Protein AF-A0A076LF10-F1 (afdb_monomer_lite)

Secondary structure (DSSP, 8-state):
-HHHHHHHHH-TTT-HHHHHHHHHHHHHHHHHHHHGGGS-----SS-TTS---EEEEEE-TTS-EEEEEES----

Sequence (75 aa):
LNERAKTLAGGTTNSPAYQATLLALRSVLGLWNSMGYAVICGGYTKSPSENNQKNFHYTDENGNGTTINCGGSTN

Radius of gyration: 20.07 Å; chains: 1; bounding box: 45×30×52 Å

pLDDT: mean 76.53, std 14.46, range [42.53, 92.81]

Organism: Helicobacter pylori (NCBI:txid210)

InterPro domains:
  IPR040838 SabA, N-terminal extracellular adhesion domain [PF18304] (1-74)

Foldseek 3Di:
DVVLVCCQPPNCPRHPNNVVVVVVVVVVVVVCVVCVLVDAAQCDDDDLPDQSWDWDWDADPVRDIDIRTHSDDPD

Structure (mmCIF, N/CA/C/O backbone):
data_AF-A0A076LF10-F1
#
_entry.id   AF-A0A076LF10-F1
#
loop_
_atom_site.group_PDB
_atom_site.id
_atom_site.type_symbol
_atom_site.label_atom_id
_atom_site.label_alt_id
_atom_site.label_comp_id
_atom_site.label_asym_id
_atom_site.label_entity_id
_atom_site.label_seq_id
_atom_site.pdbx_PDB_ins_code
_atom_site.Cartn_x
_atom_site.Cartn_y
_atom_site.Cartn_z
_atom_site.occupancy
_atom_site.B_iso_or_equiv
_atom_site.auth_seq_id
_atom_site.auth_comp_id
_atom_site.auth_asym_id
_atom_site.auth_atom_id
_atom_site.pdbx_PDB_model_num
ATOM 1 N N . LEU A 1 1 ? -24.653 12.797 30.301 1.00 51.78 1 LEU A N 1
ATOM 2 C CA . LEU A 1 1 ? -23.570 13.439 29.512 1.00 51.78 1 LEU A CA 1
ATOM 3 C C . LEU A 1 1 ? -22.259 12.642 29.597 1.00 51.78 1 LEU A C 1
ATOM 5 O O . LEU A 1 1 ? -21.782 12.232 28.549 1.00 51.78 1 LEU A O 1
ATOM 9 N N . ASN A 1 2 ? -21.747 12.314 30.795 1.00 52.75 2 ASN A N 1
ATOM 10 C CA . ASN A 1 2 ? -20.501 11.533 30.974 1.00 52.75 2 ASN A CA 1
ATOM 11 C C . ASN A 1 2 ? -20.505 10.111 30.371 1.00 52.75 2 ASN A C 1
ATOM 13 O O . ASN A 1 2 ? -19.514 9.702 29.777 1.00 52.75 2 ASN A O 1
ATOM 17 N N . GLU A 1 3 ? -21.618 9.378 30.456 1.00 54.66 3 GLU A N 1
ATOM 18 C CA . GLU A 1 3 ? -21.758 8.036 29.856 1.00 54.66 3 GLU A CA 1
ATOM 19 C C . GLU A 1 3 ? -21.577 8.058 28.329 1.00 54.66 3 GLU A C 1
ATOM 21 O O . GLU A 1 3 ? -20.803 7.277 27.787 1.00 54.66 3 GLU A O 1
ATOM 26 N N . ARG A 1 4 ? -22.198 9.027 27.635 1.00 52.78 4 ARG A N 1
ATOM 27 C CA . ARG A 1 4 ? -22.065 9.177 26.175 1.00 52.78 4 ARG A CA 1
ATOM 28 C C . ARG A 1 4 ? -20.640 9.530 25.757 1.00 52.78 4 ARG A C 1
ATOM 30 O O . ARG A 1 4 ? -20.189 9.022 24.743 1.00 52.78 4 ARG A O 1
ATOM 37 N N . ALA A 1 5 ? -19.927 10.347 26.534 1.00 52.53 5 ALA A N 1
ATOM 38 C CA . ALA A 1 5 ? -18.523 10.670 26.271 1.00 52.53 5 ALA A CA 1
ATOM 39 C C . ALA A 1 5 ? -17.603 9.453 26.481 1.00 52.53 5 ALA A C 1
ATOM 41 O O . ALA A 1 5 ? -16.684 9.236 25.695 1.00 52.53 5 ALA A O 1
ATOM 42 N N . LYS A 1 6 ? -17.895 8.610 27.481 1.00 53.19 6 LYS A N 1
ATOM 43 C CA . LYS A 1 6 ? -17.171 7.358 27.742 1.00 53.19 6 LYS A CA 1
ATOM 44 C C . LYS A 1 6 ? -17.426 6.308 26.657 1.00 53.19 6 LYS A C 1
ATOM 46 O O . LYS A 1 6 ? -16.486 5.649 26.223 1.00 53.19 6 LYS A O 1
ATOM 51 N N . THR A 1 7 ? -18.661 6.197 26.158 1.00 52.06 7 THR A N 1
ATOM 52 C CA . THR A 1 7 ? -18.966 5.365 24.985 1.00 52.06 7 THR A CA 1
ATOM 53 C C . THR A 1 7 ? -18.288 5.918 23.735 1.00 52.06 7 THR A C 1
ATOM 55 O O . THR A 1 7 ? -17.733 5.133 22.982 1.00 52.06 7 THR A O 1
ATOM 58 N N . LEU A 1 8 ? -18.262 7.243 23.541 1.00 46.56 8 LEU A N 1
ATOM 59 C CA . LEU A 1 8 ? -17.662 7.881 22.365 1.00 46.56 8 LEU A CA 1
ATOM 60 C C . LEU A 1 8 ? -16.131 7.724 22.316 1.00 46.56 8 LEU A C 1
ATOM 62 O O . LEU A 1 8 ? -15.592 7.461 21.243 1.00 46.56 8 LEU A O 1
ATOM 66 N N . ALA A 1 9 ? -15.457 7.852 23.465 1.00 51.38 9 ALA A N 1
ATOM 67 C CA . ALA A 1 9 ? -13.998 7.794 23.587 1.00 51.38 9 ALA A CA 1
ATOM 68 C C . ALA A 1 9 ? -13.435 6.382 23.848 1.00 51.38 9 ALA A C 1
ATOM 70 O O . ALA A 1 9 ? -12.280 6.131 23.523 1.00 51.38 9 ALA A O 1
ATOM 71 N N . GLY A 1 10 ? -14.218 5.467 24.434 1.00 47.88 10 GLY A N 1
ATOM 72 C CA . GLY A 1 10 ? -13.741 4.139 24.852 1.00 47.88 10 GLY A CA 1
ATOM 73 C C . GLY A 1 10 ? -14.522 2.943 24.298 1.00 47.88 10 GLY A C 1
ATOM 74 O O . GLY A 1 10 ? -14.104 1.806 24.499 1.00 47.88 10 GLY A O 1
ATOM 75 N N . GLY A 1 11 ? -15.655 3.156 23.620 1.00 52.59 11 GLY A N 1
ATOM 76 C CA . GLY A 1 11 ? -16.490 2.079 23.086 1.00 52.59 11 GLY A CA 1
ATOM 77 C C . GLY A 1 11 ? -16.163 1.750 21.631 1.00 52.59 11 GLY A C 1
ATOM 78 O O . GLY A 1 11 ? -16.558 2.484 20.733 1.00 52.59 11 GLY A O 1
ATOM 79 N N . THR A 1 12 ? -15.515 0.615 21.377 1.00 55.03 12 THR A N 1
ATOM 80 C CA . THR A 1 12 ? -15.209 0.129 20.016 1.00 55.03 12 THR A CA 1
ATOM 81 C C . THR A 1 12 ? -16.467 -0.262 19.219 1.00 55.03 12 THR A C 1
ATOM 83 O O . THR A 1 12 ? -16.537 -0.060 18.009 1.00 55.03 12 THR A O 1
ATOM 86 N N . THR A 1 13 ? -17.514 -0.762 19.882 1.00 56.50 13 THR A N 1
ATOM 87 C CA . THR A 1 13 ? -18.721 -1.274 19.199 1.00 56.50 13 THR A CA 1
ATOM 88 C C . THR A 1 13 ? -19.843 -0.237 19.055 1.00 56.50 13 THR A C 1
ATOM 90 O O . THR A 1 13 ? -20.524 -0.216 18.038 1.00 56.50 13 THR A O 1
ATOM 93 N N . ASN A 1 14 ? -20.016 0.662 20.033 1.00 58.62 14 ASN A N 1
ATOM 94 C CA . ASN A 1 14 ? -21.186 1.558 20.119 1.00 58.62 14 ASN A CA 1
ATOM 95 C C . ASN A 1 14 ? -20.859 3.047 19.893 1.00 58.62 14 ASN A C 1
ATOM 97 O O . ASN A 1 14 ? -21.736 3.898 20.044 1.00 58.62 14 ASN A O 1
ATOM 101 N N . SER A 1 15 ? -19.605 3.387 19.573 1.00 58.78 15 SER A N 1
ATOM 102 C CA . SER A 1 15 ? -19.210 4.765 19.266 1.00 58.78 15 SER A CA 1
ATOM 103 C C . SER A 1 15 ? -19.343 5.051 17.769 1.00 58.78 15 SER A C 1
ATOM 105 O O . SER A 1 15 ? -18.571 4.496 16.982 1.00 58.78 15 SER A O 1
ATOM 107 N N . PRO A 1 16 ? -20.241 5.960 17.346 1.00 65.25 16 PRO A N 1
ATOM 108 C CA . PRO A 1 16 ? -20.298 6.395 15.951 1.00 65.25 16 PRO A CA 1
ATOM 109 C C . PRO A 1 16 ? -18.993 7.074 15.499 1.00 65.25 16 PRO A C 1
ATOM 111 O O . PRO A 1 16 ? -18.637 6.977 14.330 1.00 65.25 16 PRO A O 1
ATOM 114 N N . ALA A 1 17 ? -18.232 7.689 16.415 1.00 70.75 17 ALA A N 1
ATOM 115 C CA . ALA A 1 17 ? -16.924 8.271 16.105 1.00 70.75 17 ALA A CA 1
ATOM 116 C C . ALA A 1 17 ? -15.854 7.195 15.841 1.00 70.75 17 ALA A C 1
ATOM 118 O O . ALA A 1 17 ? -15.063 7.324 14.903 1.00 70.75 17 ALA A O 1
ATOM 119 N N . TYR A 1 18 ? -15.8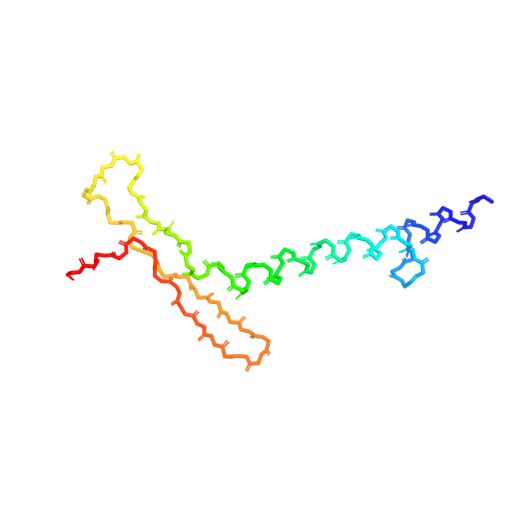58 6.105 16.618 1.00 70.12 18 TYR A N 1
ATOM 120 C CA . TYR A 1 18 ? -14.965 4.968 16.378 1.00 70.12 18 TYR A CA 1
ATOM 121 C C . TYR A 1 18 ? -15.311 4.263 15.065 1.00 70.12 18 TYR A C 1
ATOM 123 O O . TYR A 1 18 ? -14.421 3.992 14.267 1.00 70.12 18 TYR A O 1
ATOM 131 N N . GLN A 1 19 ? -16.600 4.025 14.804 1.00 77.62 19 GLN A N 1
ATOM 132 C CA . GLN A 1 19 ? -17.052 3.393 13.562 1.00 77.62 19 GLN A CA 1
ATOM 133 C C . GLN A 1 19 ? -16.726 4.250 12.333 1.00 77.62 19 GLN A C 1
ATOM 135 O O . GLN A 1 19 ? -16.243 3.713 11.341 1.00 77.62 19 GLN A O 1
ATOM 140 N N . ALA A 1 20 ? -16.893 5.575 12.405 1.00 81.12 20 ALA A N 1
ATOM 141 C CA . ALA A 1 20 ? -16.494 6.479 11.325 1.00 81.12 20 ALA A CA 1
ATOM 142 C C . ALA A 1 20 ? -14.978 6.441 11.066 1.00 81.12 20 ALA A C 1
ATOM 144 O O . ALA A 1 20 ? -14.546 6.369 9.917 1.00 81.12 20 ALA A O 1
ATOM 145 N N . THR A 1 21 ? -14.167 6.429 12.127 1.00 82.44 21 THR A N 1
ATOM 146 C CA . THR A 1 21 ? -12.701 6.359 12.009 1.00 82.44 21 THR A CA 1
ATOM 147 C C . THR A 1 21 ? -12.253 5.008 11.452 1.00 82.44 21 THR A C 1
ATOM 149 O O . THR A 1 21 ? -11.433 4.948 10.539 1.00 82.44 21 THR A O 1
ATOM 152 N N . LEU A 1 22 ? -12.829 3.910 11.949 1.00 82.06 22 LEU A N 1
ATOM 153 C CA . LEU A 1 22 ? -12.557 2.564 11.455 1.00 82.06 22 LEU A CA 1
ATOM 154 C C . LEU A 1 22 ? -12.975 2.414 9.990 1.00 82.06 22 LEU A C 1
ATOM 156 O O . LEU A 1 22 ? -12.240 1.815 9.207 1.00 82.06 22 LEU A O 1
ATOM 160 N N . LEU A 1 23 ? -14.123 2.974 9.605 1.00 85.88 23 LEU A N 1
ATOM 161 C CA . LEU A 1 23 ? -14.580 2.982 8.220 1.00 85.88 23 LEU A CA 1
ATOM 162 C C . LEU A 1 23 ? -13.614 3.758 7.324 1.00 85.88 23 LEU A C 1
ATOM 164 O O . LEU A 1 23 ? -13.261 3.259 6.258 1.00 85.88 23 LEU A O 1
ATOM 168 N N . ALA A 1 24 ? -13.142 4.929 7.755 1.00 86.69 24 ALA A N 1
ATOM 169 C CA . ALA A 1 24 ? -12.145 5.696 7.013 1.00 86.69 24 ALA A CA 1
ATOM 170 C C . ALA A 1 24 ? -10.845 4.892 6.817 1.00 86.69 24 ALA A C 1
ATOM 172 O O . ALA A 1 24 ? -10.357 4.778 5.694 1.00 86.69 24 ALA A O 1
ATOM 173 N N . LEU A 1 25 ? -10.335 4.252 7.875 1.00 87.69 25 LEU A N 1
ATOM 174 C CA . LEU A 1 25 ? -9.134 3.410 7.805 1.00 87.69 25 LEU A CA 1
ATOM 175 C C . LEU A 1 25 ? -9.320 2.210 6.862 1.00 87.69 25 LEU A C 1
ATOM 177 O O . LEU A 1 25 ? -8.471 1.952 6.009 1.00 87.69 25 LEU A O 1
ATOM 181 N N . ARG A 1 26 ? -10.455 1.505 6.966 1.00 87.44 26 ARG A N 1
ATOM 182 C CA . ARG A 1 26 ? -10.798 0.385 6.072 1.00 87.44 26 ARG A CA 1
ATOM 183 C C . ARG A 1 26 ? -10.961 0.834 4.623 1.00 87.44 26 ARG A C 1
ATOM 185 O O . ARG A 1 26 ? -10.568 0.105 3.720 1.00 87.44 26 ARG A O 1
ATOM 192 N N . SER A 1 27 ? -11.496 2.031 4.399 1.00 90.12 27 SER A N 1
ATOM 193 C CA . SER A 1 27 ? -11.672 2.591 3.056 1.00 90.12 27 SER A CA 1
ATOM 194 C C . SER A 1 27 ? -10.329 2.887 2.391 1.00 90.12 27 SER A C 1
ATOM 196 O O . SER A 1 27 ? -10.149 2.556 1.224 1.00 90.12 27 SER A O 1
ATOM 198 N N . VAL A 1 28 ? -9.358 3.438 3.129 1.00 90.38 28 VAL A N 1
ATOM 199 C CA . VAL A 1 28 ? -7.996 3.678 2.614 1.00 90.38 28 VAL A CA 1
ATOM 200 C C . VAL A 1 28 ? -7.272 2.363 2.311 1.00 90.38 28 VAL A C 1
ATOM 202 O O . VAL A 1 28 ? -6.642 2.248 1.262 1.00 90.38 28 VAL A O 1
ATOM 205 N N . LEU A 1 29 ? -7.406 1.348 3.173 1.00 88.94 29 LEU A N 1
ATOM 206 C CA . LEU A 1 29 ? -6.876 0.004 2.903 1.00 88.94 29 LEU A CA 1
ATOM 207 C C . LEU A 1 29 ? -7.498 -0.609 1.641 1.00 88.94 29 LEU A C 1
ATOM 209 O O . LEU A 1 29 ? -6.781 -1.112 0.780 1.00 88.94 29 LEU A O 1
ATOM 213 N N . GLY A 1 30 ? -8.823 -0.521 1.498 1.00 89.31 30 GLY A N 1
ATOM 214 C CA . GLY A 1 30 ? -9.534 -0.991 0.307 1.00 89.31 30 GLY A CA 1
ATOM 215 C C . GLY A 1 30 ? -9.115 -0.251 -0.965 1.00 89.31 30 GLY A C 1
ATOM 216 O O . GLY A 1 30 ? -8.945 -0.880 -2.010 1.00 89.31 30 GLY A O 1
ATOM 217 N N . LEU A 1 31 ? -8.886 1.062 -0.872 1.00 92.81 31 LEU A N 1
ATOM 218 C CA . LEU A 1 31 ? -8.389 1.878 -1.977 1.00 92.81 31 LEU A CA 1
ATOM 219 C C . LEU A 1 31 ? -6.996 1.417 -2.421 1.00 92.81 31 LEU A C 1
ATOM 221 O O . LEU A 1 31 ? -6.787 1.152 -3.603 1.00 92.81 31 LEU A O 1
ATOM 225 N N . TRP A 1 32 ? -6.062 1.260 -1.481 1.00 90.94 32 TRP A N 1
ATOM 226 C CA . TRP A 1 32 ? -4.712 0.789 -1.791 1.00 90.94 32 TRP A CA 1
ATOM 227 C C . TRP A 1 32 ? -4.716 -0.623 -2.385 1.00 90.94 32 TRP A C 1
ATOM 229 O O . TRP A 1 32 ? -4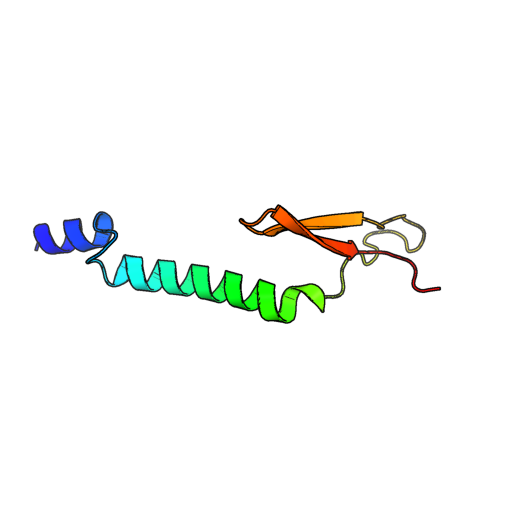.057 -0.868 -3.390 1.00 90.94 32 TRP A O 1
ATOM 239 N N . ASN A 1 33 ? -5.526 -1.532 -1.842 1.00 87.62 33 ASN A N 1
ATOM 240 C CA . ASN A 1 33 ? -5.655 -2.883 -2.389 1.00 87.62 33 ASN A CA 1
ATOM 241 C C . ASN A 1 33 ? -6.286 -2.895 -3.794 1.00 87.62 33 ASN A C 1
ATOM 243 O O . ASN A 1 33 ? -5.959 -3.763 -4.598 1.00 87.62 33 ASN A O 1
ATOM 247 N N . SER A 1 34 ? -7.164 -1.935 -4.108 1.00 90.00 34 SER A N 1
ATOM 248 C CA . SER A 1 34 ? -7.852 -1.873 -5.406 1.00 90.00 34 SER A CA 1
ATOM 249 C C . SER A 1 34 ? -7.020 -1.235 -6.516 1.00 90.00 34 SER A C 1
ATOM 251 O O . SER A 1 34 ? -7.147 -1.643 -7.666 1.00 90.00 34 SER A O 1
ATOM 253 N N . MET A 1 35 ? -6.212 -0.212 -6.211 1.00 91.50 35 MET A N 1
ATOM 254 C CA . MET A 1 35 ? -5.491 0.562 -7.239 1.00 91.50 35 MET A CA 1
ATOM 255 C C . MET A 1 35 ? -4.026 0.877 -6.915 1.00 91.50 35 MET A C 1
ATOM 257 O O . MET A 1 35 ? -3.321 1.413 -7.766 1.00 91.50 35 MET A O 1
ATOM 261 N N . GLY A 1 36 ? -3.531 0.528 -5.726 1.00 87.00 36 GLY A N 1
ATOM 262 C CA . GLY A 1 36 ? -2.155 0.811 -5.303 1.00 87.00 36 GLY A CA 1
ATOM 263 C C . GLY A 1 36 ? -1.092 0.139 -6.175 1.00 87.00 36 GLY A C 1
ATOM 264 O O . GLY A 1 36 ? -0.013 0.694 -6.353 1.00 87.00 36 GLY A O 1
ATOM 265 N N . TYR A 1 37 ? -1.412 -1.001 -6.797 1.00 85.00 37 TYR A N 1
ATOM 266 C CA . TYR A 1 37 ? -0.503 -1.701 -7.714 1.00 85.00 37 TYR A CA 1
ATOM 267 C C . TYR A 1 37 ? -0.217 -0.932 -9.014 1.00 85.00 37 TYR A C 1
ATOM 269 O O . TYR A 1 37 ? 0.793 -1.191 -9.660 1.00 85.00 37 TYR A O 1
ATOM 277 N N . ALA A 1 38 ? -1.099 -0.010 -9.412 1.00 87.62 38 ALA A N 1
ATOM 278 C CA . ALA A 1 38 ? -0.960 0.770 -10.642 1.00 87.62 38 ALA A CA 1
ATOM 279 C C . ALA A 1 38 ? -0.164 2.072 -10.436 1.00 87.62 38 ALA A C 1
ATOM 281 O O . ALA A 1 38 ? 0.071 2.819 -11.387 1.00 87.62 38 ALA A O 1
ATOM 282 N N . VAL A 1 39 ? 0.234 2.374 -9.198 1.00 89.19 39 VAL A N 1
ATOM 283 C CA . VAL A 1 39 ? 0.998 3.580 -8.877 1.00 89.19 39 VAL A CA 1
ATOM 284 C C . VAL A 1 39 ? 2.436 3.416 -9.362 1.00 89.19 39 VAL A C 1
ATOM 286 O O . VAL A 1 39 ? 3.132 2.475 -8.989 1.00 89.19 39 VAL A O 1
ATOM 289 N N . ILE A 1 40 ? 2.906 4.371 -10.165 1.00 86.38 40 ILE A N 1
ATOM 290 C CA . ILE A 1 40 ? 4.301 4.412 -10.613 1.00 86.38 40 ILE A CA 1
ATOM 291 C C . ILE A 1 40 ? 5.191 4.750 -9.413 1.00 86.38 40 ILE A C 1
ATOM 293 O O . ILE A 1 40 ? 5.017 5.782 -8.764 1.00 86.38 40 ILE A O 1
ATOM 297 N N . CYS A 1 41 ? 6.166 3.889 -9.130 1.00 85.88 41 CYS A N 1
ATOM 298 C CA . CYS A 1 41 ? 7.071 4.022 -7.995 1.00 85.88 41 CYS A CA 1
ATOM 299 C C . CYS A 1 41 ? 8.526 3.735 -8.397 1.00 85.88 41 CYS A C 1
ATOM 301 O O . CYS A 1 41 ? 8.795 2.955 -9.309 1.00 85.88 41 CYS A O 1
ATOM 303 N N . GLY A 1 42 ? 9.479 4.360 -7.695 1.00 83.44 42 GLY A N 1
ATOM 304 C CA . GLY A 1 42 ? 10.921 4.205 -7.947 1.00 83.44 42 GLY A CA 1
ATOM 305 C C . GLY A 1 42 ? 11.497 5.122 -9.032 1.00 83.44 42 GLY A C 1
ATOM 306 O O . GLY A 1 42 ? 12.509 4.789 -9.642 1.00 83.44 42 GLY A O 1
ATOM 307 N N . GLY A 1 43 ? 10.872 6.282 -9.262 1.00 82.44 43 GLY A N 1
ATOM 308 C CA . GLY A 1 43 ? 11.489 7.366 -10.030 1.00 82.44 43 GLY A CA 1
ATOM 309 C C . GLY A 1 43 ? 12.768 7.883 -9.358 1.00 82.44 43 GLY A C 1
ATOM 310 O O . GLY A 1 43 ? 12.916 7.809 -8.137 1.00 82.44 43 GLY A O 1
ATOM 311 N N . TYR A 1 44 ? 13.698 8.408 -10.155 1.00 81.31 44 TYR A N 1
ATOM 312 C CA . TYR A 1 44 ? 14.962 8.936 -9.646 1.00 81.31 44 TYR A CA 1
ATOM 313 C C . TYR A 1 44 ? 14.749 10.215 -8.827 1.00 81.31 44 TYR A C 1
ATOM 315 O O . TYR A 1 44 ? 13.947 11.073 -9.187 1.00 81.31 44 TYR A O 1
ATOM 323 N N . THR A 1 45 ? 15.491 10.361 -7.726 1.00 82.19 45 THR A N 1
ATOM 324 C CA . THR A 1 45 ? 15.422 11.566 -6.876 1.00 82.19 45 THR A CA 1
ATOM 325 C C . THR A 1 45 ? 16.599 12.513 -7.093 1.00 82.19 45 THR A C 1
ATOM 327 O O . THR A 1 45 ? 16.441 13.721 -6.935 1.00 82.19 45 THR A O 1
ATOM 330 N N . LYS A 1 46 ? 17.771 11.986 -7.475 1.00 80.56 46 LYS A N 1
ATOM 331 C CA . LYS A 1 46 ? 18.994 12.772 -7.710 1.00 80.56 46 LYS A CA 1
ATOM 332 C C . LYS A 1 46 ? 19.542 12.580 -9.117 1.00 80.56 46 LYS A C 1
ATOM 334 O O . LYS A 1 46 ? 19.694 13.556 -9.843 1.00 80.56 46 LYS A O 1
ATOM 339 N N . SER A 1 47 ? 19.793 11.330 -9.508 1.00 76.62 47 SER A N 1
ATOM 340 C CA . SER A 1 47 ? 20.387 11.006 -10.806 1.00 76.62 47 SER A CA 1
ATOM 341 C C . SER A 1 47 ? 19.660 9.839 -11.475 1.00 76.62 47 SER A C 1
ATOM 343 O O . SER A 1 47 ? 19.363 8.851 -10.805 1.00 76.62 47 SER A O 1
ATOM 345 N N . PRO A 1 48 ? 19.437 9.886 -12.799 1.00 72.56 48 PRO A N 1
ATOM 346 C CA . PRO A 1 48 ? 18.752 8.818 -13.532 1.00 72.56 48 PRO A CA 1
ATOM 347 C C . PRO A 1 48 ? 19.534 7.493 -13.572 1.00 72.56 48 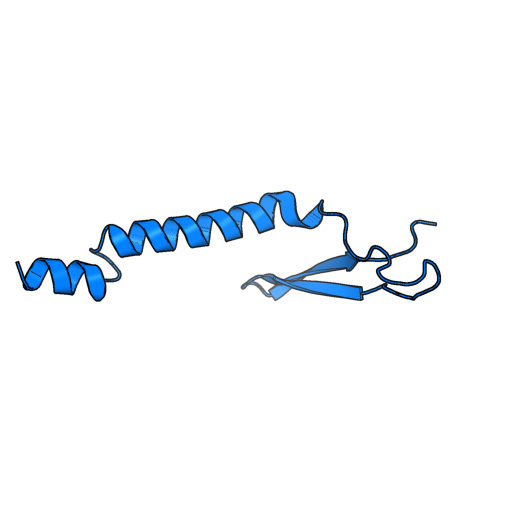PRO A C 1
ATOM 349 O O . PRO A 1 48 ? 18.958 6.458 -13.874 1.00 72.56 48 PRO A O 1
ATOM 352 N N . SER A 1 49 ? 20.831 7.510 -13.243 1.00 67.75 49 SER A N 1
ATOM 353 C CA . SER A 1 49 ? 21.677 6.312 -13.139 1.00 67.75 49 SER A CA 1
ATOM 354 C C . SER A 1 49 ? 21.666 5.670 -11.742 1.00 67.75 49 SER A C 1
ATOM 356 O O . SER A 1 49 ? 22.380 4.692 -11.513 1.00 67.75 49 SER A O 1
ATOM 358 N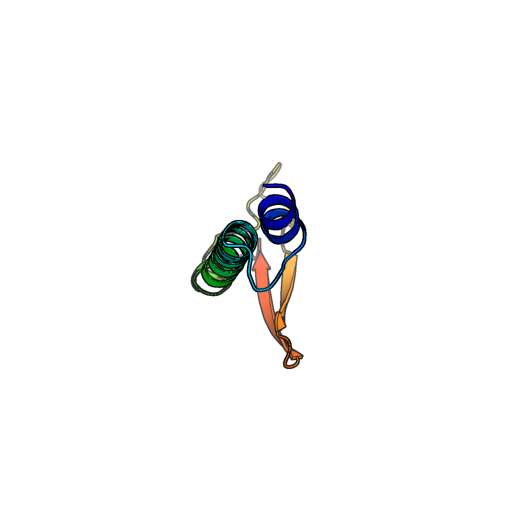 N . GLU A 1 50 ? 20.926 6.233 -10.785 1.00 76.12 50 GLU A N 1
ATOM 359 C CA . GLU A 1 50 ? 20.812 5.673 -9.439 1.00 76.12 50 GLU A CA 1
ATOM 360 C C . GLU A 1 50 ? 19.902 4.440 -9.476 1.00 76.12 50 GLU A C 1
ATOM 362 O O . GLU A 1 50 ? 18.772 4.501 -9.966 1.00 76.12 50 GLU A O 1
ATOM 367 N N . ASN A 1 51 ? 20.402 3.304 -8.982 1.00 77.50 51 ASN A N 1
ATOM 368 C CA . ASN A 1 51 ? 19.623 2.073 -8.928 1.00 77.50 51 ASN A CA 1
ATOM 369 C C . ASN A 1 51 ? 18.562 2.181 -7.824 1.00 77.50 51 ASN A C 1
ATOM 371 O O . ASN A 1 51 ? 18.818 1.873 -6.661 1.00 77.50 51 ASN A O 1
ATOM 375 N N . ASN A 1 52 ? 17.368 2.622 -8.214 1.00 80.44 52 ASN A N 1
ATOM 376 C CA . ASN A 1 52 ? 16.207 2.748 -7.335 1.00 80.44 52 ASN A CA 1
ATOM 377 C C . ASN A 1 52 ? 15.321 1.491 -7.353 1.00 80.44 52 ASN A C 1
ATOM 379 O O . ASN A 1 52 ? 14.197 1.533 -6.846 1.00 80.44 52 ASN A O 1
ATOM 383 N N . GLN A 1 53 ? 15.807 0.384 -7.933 1.00 85.94 53 GLN A N 1
ATOM 384 C CA . GLN A 1 53 ? 15.052 -0.856 -8.021 1.00 85.94 53 GLN A CA 1
ATOM 385 C C . GLN A 1 53 ? 14.848 -1.449 -6.626 1.00 85.94 53 GLN A C 1
ATOM 387 O O . GLN A 1 53 ? 15.795 -1.852 -5.948 1.00 85.94 53 GLN A O 1
ATOM 392 N N . LYS A 1 54 ? 13.590 -1.546 -6.202 1.00 86.56 54 LYS A N 1
ATOM 393 C CA . LYS A 1 54 ? 13.216 -2.133 -4.919 1.00 86.56 54 LYS A CA 1
ATOM 394 C C . LYS A 1 54 ? 11.957 -2.972 -5.053 1.00 86.56 54 LYS A C 1
ATOM 396 O O . LYS A 1 54 ? 10.968 -2.546 -5.641 1.00 86.56 54 LYS A O 1
ATOM 401 N N . ASN A 1 55 ? 12.004 -4.158 -4.460 1.00 89.44 55 ASN A N 1
ATOM 402 C CA . ASN A 1 55 ? 10.857 -5.046 -4.347 1.00 89.44 55 ASN A CA 1
ATOM 403 C C . ASN A 1 55 ? 10.135 -4.787 -3.023 1.00 89.44 55 ASN A C 1
ATOM 405 O O . ASN A 1 55 ? 10.759 -4.737 -1.962 1.00 89.44 55 ASN A O 1
ATOM 409 N N . PHE A 1 56 ? 8.818 -4.641 -3.096 1.00 89.50 56 PHE A N 1
ATOM 410 C CA . PHE A 1 56 ? 7.922 -4.501 -1.960 1.00 89.50 56 PHE A CA 1
ATOM 411 C C . PHE A 1 56 ? 7.042 -5.743 -1.885 1.00 89.50 56 PHE A C 1
ATOM 413 O O . PHE A 1 56 ? 6.245 -5.999 -2.785 1.00 89.50 56 PHE A O 1
ATOM 420 N N . HIS A 1 57 ? 7.212 -6.528 -0.825 1.00 90.19 57 HIS A N 1
ATOM 421 C CA . HIS A 1 57 ? 6.454 -7.755 -0.603 1.00 90.19 57 HIS A CA 1
ATOM 422 C C . HIS A 1 57 ? 5.199 -7.449 0.220 1.00 90.19 57 HIS A C 1
ATOM 424 O O . HIS A 1 57 ? 5.301 -6.968 1.348 1.00 90.19 57 HIS A O 1
ATOM 430 N N . TYR A 1 58 ? 4.030 -7.736 -0.344 1.00 88.25 58 TYR A N 1
ATOM 431 C CA . TYR A 1 58 ? 2.730 -7.600 0.303 1.00 88.25 58 TYR A CA 1
ATOM 432 C C . TYR A 1 58 ? 2.143 -8.990 0.511 1.00 88.25 58 TY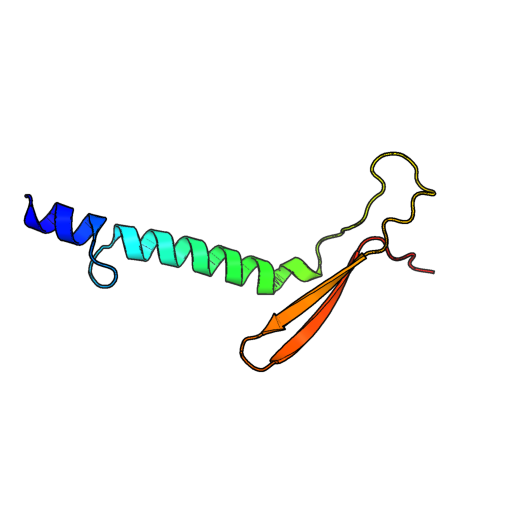R A C 1
ATOM 434 O O . TYR A 1 58 ? 1.753 -9.634 -0.457 1.00 88.25 58 TYR A O 1
ATOM 442 N N . THR A 1 59 ? 2.091 -9.456 1.755 1.00 89.12 59 THR A N 1
ATOM 443 C CA . THR A 1 59 ? 1.496 -10.746 2.132 1.00 89.12 59 THR A CA 1
ATOM 444 C C . THR A 1 59 ? 0.143 -10.535 2.785 1.00 89.12 59 THR A C 1
ATOM 446 O O . THR A 1 59 ? 0.020 -9.693 3.676 1.00 89.12 59 THR A O 1
ATOM 449 N N . ASP A 1 60 ? -0.855 -11.300 2.353 1.00 84.12 60 ASP A N 1
ATOM 450 C CA . ASP A 1 60 ? -2.154 -11.340 3.011 1.00 84.12 60 ASP A CA 1
ATOM 451 C C . ASP A 1 60 ? -2.131 -12.222 4.276 1.00 84.12 60 ASP A C 1
ATOM 453 O O . ASP A 1 60 ? -1.142 -12.889 4.593 1.00 84.12 60 ASP A O 1
ATOM 457 N N . GLU A 1 61 ? -3.240 -12.217 5.016 1.00 79.38 61 GLU A N 1
ATOM 458 C CA . GLU A 1 61 ? -3.412 -13.020 6.236 1.00 79.38 61 GLU A CA 1
ATOM 459 C C . GLU A 1 61 ? -3.429 -14.537 5.964 1.00 79.38 61 GLU A C 1
ATOM 461 O O . GLU A 1 61 ? -3.241 -15.329 6.886 1.00 79.38 61 GLU A O 1
ATOM 466 N N . ASN A 1 62 ? -3.609 -14.947 4.704 1.00 82.44 62 ASN A N 1
ATOM 467 C CA . ASN A 1 62 ? -3.603 -16.342 4.264 1.00 82.44 62 ASN A CA 1
ATOM 468 C C . ASN A 1 62 ? -2.207 -16.809 3.814 1.00 82.44 62 ASN A C 1
ATOM 470 O O . ASN A 1 62 ? -2.050 -17.953 3.387 1.00 82.44 62 ASN A O 1
ATOM 474 N N . GLY A 1 63 ? -1.194 -15.939 3.894 1.00 81.38 63 GLY A N 1
ATOM 475 C CA . GLY A 1 63 ? 0.172 -16.222 3.458 1.00 81.38 63 GLY A CA 1
ATOM 476 C C . GLY A 1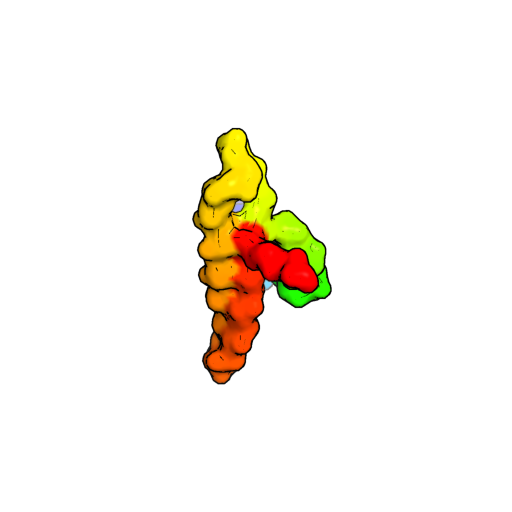 63 ? 0.386 -16.124 1.945 1.00 81.38 63 GLY A C 1
ATOM 477 O O . GLY A 1 63 ? 1.500 -16.366 1.479 1.00 81.38 63 GLY A O 1
ATOM 478 N N . ASN A 1 64 ? -0.632 -15.734 1.172 1.00 84.44 64 ASN A N 1
ATOM 479 C CA . ASN A 1 64 ? -0.480 -15.444 -0.248 1.00 84.44 64 ASN A CA 1
ATOM 480 C C . ASN A 1 64 ? 0.094 -14.035 -0.403 1.00 84.44 64 ASN A C 1
ATOM 482 O O . ASN A 1 64 ? -0.459 -13.047 0.080 1.00 84.44 64 ASN A O 1
ATOM 486 N N . GLY A 1 65 ? 1.239 -13.944 -1.074 1.00 85.81 65 GLY A N 1
ATOM 487 C CA . GLY A 1 65 ? 1.954 -12.690 -1.253 1.00 85.81 65 GLY A CA 1
ATOM 488 C C . GLY A 1 65 ? 2.052 -12.260 -2.704 1.00 85.81 65 GLY A C 1
ATOM 489 O O . GLY A 1 65 ? 2.220 -13.080 -3.604 1.00 85.81 65 GLY A O 1
ATOM 490 N N . THR A 1 66 ? 2.015 -10.953 -2.925 1.00 88.25 66 THR A N 1
ATOM 491 C CA . THR A 1 66 ? 2.404 -10.323 -4.187 1.00 88.25 66 THR A CA 1
ATOM 492 C C . THR A 1 66 ? 3.655 -9.479 -3.970 1.00 88.25 66 THR A C 1
ATOM 494 O O . THR A 1 66 ? 3.944 -9.031 -2.861 1.00 88.25 66 THR A O 1
ATOM 497 N N . THR A 1 67 ? 4.450 -9.296 -5.022 1.00 90.00 67 THR A N 1
ATOM 498 C CA . THR A 1 67 ? 5.644 -8.446 -4.970 1.00 90.00 67 THR A CA 1
ATOM 499 C C . THR A 1 67 ? 5.499 -7.334 -5.991 1.00 90.00 67 THR A C 1
ATOM 501 O O . THR A 1 67 ? 5.362 -7.609 -7.180 1.00 90.00 67 THR A O 1
ATOM 504 N N . ILE A 1 68 ? 5.544 -6.087 -5.529 1.00 87.88 68 ILE A N 1
ATOM 505 C CA . ILE A 1 68 ? 5.551 -4.901 -6.384 1.00 87.88 68 ILE A CA 1
ATOM 506 C C . ILE A 1 68 ? 7.002 -4.474 -6.580 1.00 87.88 68 ILE A C 1
ATOM 508 O O . ILE A 1 68 ? 7.713 -4.207 -5.612 1.00 87.88 68 ILE A O 1
ATOM 512 N N . ASN A 1 69 ? 7.451 -4.419 -7.831 1.00 89.25 69 ASN A N 1
ATOM 513 C CA . ASN A 1 69 ? 8.754 -3.867 -8.175 1.00 89.25 69 ASN A CA 1
ATOM 514 C C . ASN A 1 69 ? 8.609 -2.372 -8.489 1.00 89.25 69 ASN A C 1
ATOM 516 O O . ASN A 1 69 ? 7.834 -1.990 -9.360 1.00 89.25 69 ASN A O 1
ATOM 520 N N . CYS A 1 70 ? 9.369 -1.545 -7.783 1.00 87.88 70 CYS A N 1
ATOM 521 C CA . CYS A 1 70 ? 9.487 -0.115 -8.032 1.00 87.88 70 CYS A CA 1
ATOM 522 C C . CYS A 1 70 ? 10.871 0.183 -8.595 1.00 87.88 70 CYS A C 1
ATOM 524 O O . CYS A 1 70 ? 11.849 -0.370 -8.100 1.00 87.88 70 CYS A O 1
ATOM 526 N N . GLY A 1 71 ? 10.970 1.074 -9.582 1.00 81.69 71 GLY A N 1
ATOM 527 C CA . GLY A 1 71 ? 12.253 1.486 -10.164 1.00 81.69 71 GLY A CA 1
ATOM 528 C C . GLY A 1 71 ? 12.909 0.429 -11.054 1.00 81.69 71 GLY A C 1
ATOM 529 O O . GLY A 1 71 ? 14.087 0.554 -11.378 1.00 81.69 71 GLY A O 1
ATOM 530 N N . GLY A 1 72 ? 12.173 -0.621 -11.429 1.00 74.50 72 GLY A N 1
ATOM 531 C CA . GLY A 1 72 ? 12.612 -1.589 -12.424 1.00 74.50 72 GLY A CA 1
ATOM 532 C C . GLY A 1 72 ? 12.706 -0.953 -13.804 1.00 74.50 72 GLY A C 1
ATOM 533 O O . GLY A 1 72 ? 11.803 -0.241 -14.239 1.00 74.50 72 GLY A O 1
ATOM 534 N N . SER A 1 73 ? 13.805 -1.235 -14.499 1.00 58.47 73 SER A N 1
ATOM 535 C CA . SER A 1 73 ? 13.949 -0.913 -15.914 1.00 58.47 73 SER A CA 1
ATOM 536 C C . SER A 1 73 ? 12.990 -1.800 -16.709 1.00 58.47 73 SER A C 1
ATOM 538 O O . SER A 1 73 ? 13.218 -3.004 -16.831 1.00 58.47 73 SER A O 1
ATOM 540 N N . THR A 1 74 ? 11.906 -1.234 -17.241 1.00 54.97 74 THR A N 1
ATOM 541 C CA . THR A 1 74 ? 11.210 -1.842 -18.382 1.00 54.97 74 THR A CA 1
ATOM 542 C C . THR A 1 74 ? 12.186 -1.814 -19.550 1.00 54.97 74 THR A C 1
ATOM 544 O O . THR A 1 74 ? 12.450 -0.741 -20.090 1.00 54.97 74 THR A O 1
ATOM 547 N N . ASN A 1 75 ? 12.791 -2.965 -19.851 1.00 42.53 75 ASN A N 1
ATOM 548 C CA . ASN A 1 75 ? 13.494 -3.172 -21.118 1.00 42.53 75 ASN A CA 1
ATOM 549 C C . ASN A 1 75 ? 12.522 -3.019 -22.288 1.00 42.53 75 ASN A C 1
ATOM 551 O O . ASN A 1 75 ? 11.371 -3.493 -22.142 1.00 42.53 75 ASN A O 1
#